Protein AF-A0A9E5HVV2-F1 (afdb_monomer)

Foldseek 3Di:
DDDDDDPPQADEDEDAEDDDPDDDPDDDKDWDWDDDPVDSHHTYTYID

pLDDT: mean 83.11, std 5.46, range [65.44, 91.5]

Mean predicted aligned error: 6.78 Å

Structure (mmCIF, N/CA/C/O backbone):
data_AF-A0A9E5HVV2-F1
#
_entry.id   AF-A0A9E5HVV2-F1
#
loop_
_atom_site.group_PDB
_atom_site.id
_atom_site.type_symbol
_atom_site.label_atom_id
_atom_site.label_alt_id
_atom_site.label_comp_id
_atom_site.label_asym_id
_atom_site.label_entity_id
_atom_site.label_seq_id
_atom_site.pdbx_PDB_ins_code
_atom_site.Cartn_x
_atom_site.Cartn_y
_atom_site.Cartn_z
_atom_site.occupancy
_atom_site.B_iso_or_equiv
_atom_site.auth_seq_id
_atom_site.auth_comp_id
_atom_site.auth_asym_id
_atom_site.auth_atom_id
_atom_site.pdbx_PDB_model_num
ATOM 1 N N . MET A 1 1 ? 27.773 9.455 -13.312 1.00 65.44 1 MET A N 1
ATOM 2 C CA . MET A 1 1 ? 27.020 8.892 -12.1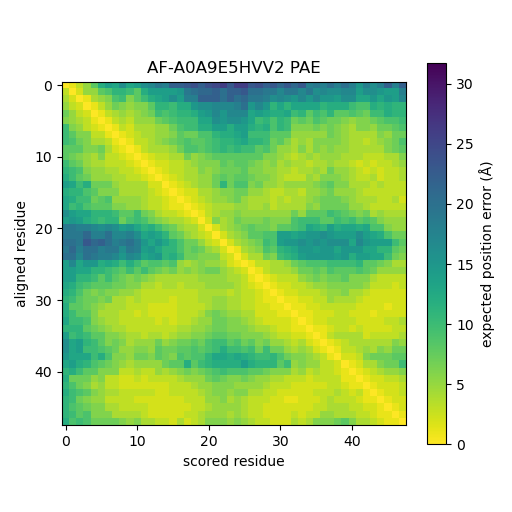71 1.00 65.44 1 MET A CA 1
ATOM 3 C C . MET A 1 1 ? 25.767 8.253 -12.739 1.00 65.44 1 MET A C 1
ATOM 5 O O . MET A 1 1 ? 25.133 8.896 -13.563 1.00 65.44 1 MET A O 1
ATOM 9 N N . ALA A 1 2 ? 25.476 6.996 -12.406 1.00 76.44 2 ALA A N 1
ATOM 10 C CA . ALA A 1 2 ? 24.244 6.334 -12.836 1.00 76.44 2 ALA A CA 1
ATOM 11 C C . ALA A 1 2 ? 23.177 6.522 -11.751 1.00 76.44 2 ALA A C 1
ATOM 13 O O . ALA A 1 2 ? 23.470 6.324 -10.572 1.00 76.44 2 ALA A O 1
ATOM 14 N N . GLU A 1 3 ? 21.967 6.920 -12.137 1.00 73.31 3 GLU A N 1
ATOM 15 C CA . GLU A 1 3 ? 20.826 6.989 -11.224 1.00 73.31 3 GLU A CA 1
ATOM 16 C C . GLU A 1 3 ? 20.167 5.612 -11.141 1.00 73.31 3 GLU A C 1
ATOM 18 O O . GLU A 1 3 ? 19.647 5.086 -12.125 1.00 73.31 3 GLU A O 1
ATOM 23 N N . PHE A 1 4 ? 20.194 5.012 -9.953 1.00 79.38 4 PHE A N 1
ATOM 24 C CA . PHE A 1 4 ? 19.448 3.791 -9.680 1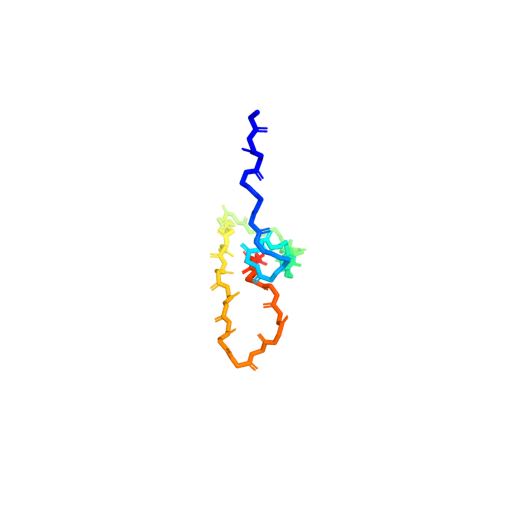.00 79.38 4 PHE A CA 1
ATOM 25 C C . PHE A 1 4 ? 17.989 4.159 -9.415 1.00 79.38 4 PHE A C 1
ATOM 27 O O . PHE A 1 4 ? 17.644 4.659 -8.346 1.00 79.38 4 PHE A O 1
ATOM 34 N N . ALA A 1 5 ? 17.128 3.926 -10.403 1.00 80.50 5 ALA A N 1
ATOM 35 C CA . ALA A 1 5 ? 15.689 4.074 -10.254 1.00 80.50 5 ALA A CA 1
ATOM 36 C C . ALA A 1 5 ? 15.043 2.719 -9.960 1.00 80.50 5 ALA A C 1
ATOM 38 O O . ALA A 1 5 ? 15.382 1.704 -10.570 1.00 80.50 5 ALA A O 1
ATOM 39 N N . LEU A 1 6 ? 14.065 2.713 -9.053 1.00 81.50 6 LEU A N 1
ATOM 40 C CA . LEU A 1 6 ? 13.233 1.533 -8.840 1.00 81.50 6 LEU A CA 1
ATOM 41 C C . LEU A 1 6 ? 12.462 1.183 -10.127 1.00 81.50 6 LEU A C 1
ATOM 43 O O . LEU A 1 6 ? 11.988 2.102 -10.814 1.00 81.50 6 LEU A O 1
ATOM 47 N N . PRO A 1 7 ? 12.283 -0.118 -10.429 1.00 80.81 7 PRO A N 1
ATOM 48 C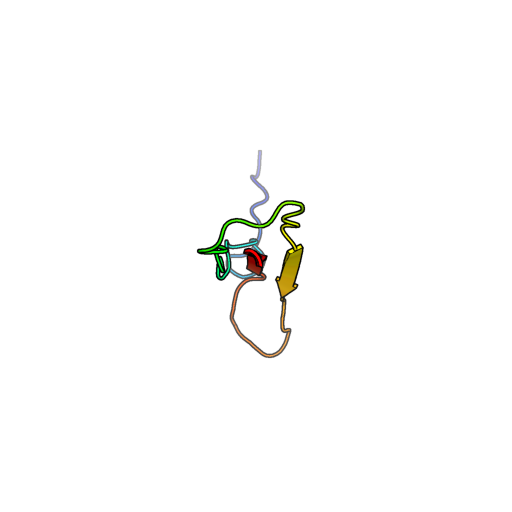 CA . PRO A 1 7 ? 11.409 -0.575 -11.503 1.00 80.81 7 PRO A CA 1
ATOM 49 C C . PRO A 1 7 ? 10.000 0.012 -11.379 1.00 80.81 7 PRO A C 1
ATOM 51 O O . PRO A 1 7 ? 9.525 0.319 -10.284 1.00 80.81 7 PRO A O 1
ATOM 54 N N . LYS A 1 8 ? 9.309 0.152 -12.515 1.00 76.56 8 LYS A N 1
ATOM 55 C CA . LYS A 1 8 ? 7.971 0.764 -12.590 1.00 76.56 8 LYS A CA 1
ATOM 56 C C . LYS A 1 8 ? 6.940 0.103 -11.658 1.00 76.56 8 LYS A C 1
ATOM 58 O O . LYS A 1 8 ? 6.066 0.821 -11.185 1.00 76.56 8 LYS A O 1
ATOM 63 N N . ASN A 1 9 ? 7.083 -1.198 -11.382 1.00 78.31 9 ASN A N 1
ATOM 64 C CA . ASN A 1 9 ? 6.167 -2.013 -10.567 1.00 78.31 9 ASN A CA 1
ATOM 65 C C . ASN A 1 9 ? 6.669 -2.255 -9.126 1.00 78.31 9 ASN A C 1
ATOM 67 O O . ASN A 1 9 ? 6.144 -3.092 -8.399 1.00 78.31 9 ASN A O 1
ATOM 71 N N . SER A 1 10 ? 7.712 -1.539 -8.702 1.00 77.75 10 SER A N 1
ATOM 72 C CA . SER A 1 10 ? 8.272 -1.628 -7.346 1.00 77.75 10 SER A CA 1
ATOM 73 C C . SER A 1 10 ? 8.215 -0.287 -6.616 1.00 77.75 10 SER A C 1
ATOM 75 O O . SER A 1 10 ? 8.975 -0.050 -5.677 1.00 77.75 10 SER A O 1
ATOM 77 N N . LYS A 1 11 ? 7.343 0.619 -7.065 1.00 83.69 11 LYS A N 1
ATOM 78 C CA . LYS A 1 11 ? 7.153 1.938 -6.461 1.00 83.69 11 LYS A CA 1
ATOM 79 C C . LYS A 1 11 ? 5.843 1.942 -5.695 1.00 83.69 11 LYS A C 1
ATOM 81 O O . LYS A 1 11 ? 4.796 1.650 -6.255 1.00 83.69 11 LYS A O 1
ATOM 86 N N . ILE A 1 12 ? 5.906 2.300 -4.418 1.00 84.94 12 ILE A N 1
ATOM 87 C CA . ILE A 1 12 ? 4.722 2.345 -3.563 1.00 84.94 12 ILE A CA 1
ATOM 88 C C . ILE A 1 12 ? 3.788 3.449 -4.059 1.00 84.94 12 ILE A C 1
ATOM 90 O O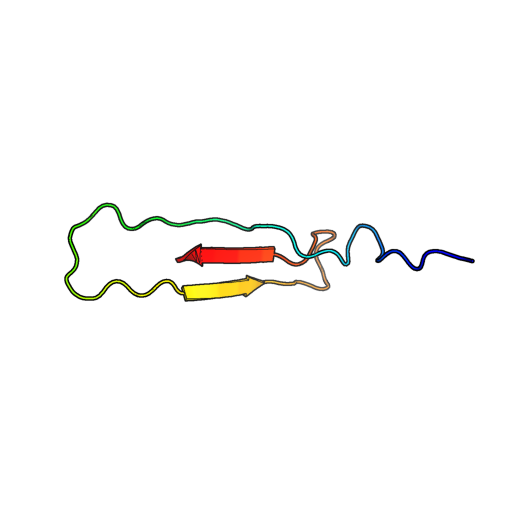 . ILE A 1 12 ? 4.201 4.604 -4.188 1.00 84.94 12 ILE A O 1
ATOM 94 N N . VAL A 1 13 ? 2.533 3.096 -4.320 1.00 87.56 13 VAL A N 1
ATOM 95 C CA . VAL A 1 13 ? 1.483 4.037 -4.719 1.00 87.56 13 VAL A CA 1
ATOM 96 C C . VAL A 1 13 ? 0.508 4.285 -3.570 1.00 87.56 13 VAL A C 1
ATOM 98 O O . VAL A 1 13 ? 0.364 3.474 -2.652 1.00 87.56 13 VAL A O 1
ATOM 101 N N . LYS A 1 14 ? -0.170 5.435 -3.602 1.00 86.81 14 LYS A N 1
ATOM 102 C CA . LYS A 1 14 ? -1.300 5.673 -2.700 1.00 86.81 14 LYS A CA 1
ATOM 103 C C . LYS A 1 14 ? -2.445 4.751 -3.102 1.00 86.81 14 LYS A C 1
ATOM 105 O O . LYS A 1 14 ? -2.791 4.685 -4.280 1.00 86.81 14 LYS A O 1
ATOM 110 N N . GLY A 1 15 ? -2.956 4.017 -2.125 1.00 86.25 15 GLY A N 1
ATOM 111 C CA . GLY A 1 15 ? -4.099 3.138 -2.276 1.00 86.25 15 GLY A CA 1
ATOM 112 C C . GLY A 1 15 ? -5.411 3.868 -2.016 1.00 86.25 15 GLY A C 1
ATOM 113 O O . GLY A 1 15 ? -5.532 5.069 -2.258 1.00 86.25 15 GLY A O 1
ATOM 114 N N . ILE A 1 16 ? -6.404 3.126 -1.544 1.00 87.50 16 ILE A N 1
ATOM 115 C CA . ILE A 1 16 ? -7.741 3.642 -1.262 1.00 87.50 16 ILE A CA 1
ATOM 116 C C . ILE A 1 16 ? -7.743 4.285 0.125 1.00 87.50 16 ILE A C 1
ATOM 118 O O . ILE A 1 16 ? -7.405 3.625 1.104 1.00 87.50 16 ILE A O 1
ATOM 122 N N . ASP A 1 17 ? -8.147 5.552 0.215 1.00 87.38 17 ASP A N 1
ATOM 123 C CA . ASP A 1 17 ? -8.437 6.211 1.488 1.00 87.38 17 ASP A CA 1
ATOM 124 C C . ASP A 1 17 ? -9.941 6.096 1.794 1.00 87.38 17 ASP A C 1
ATOM 126 O O . ASP A 1 17 ? -10.782 6.556 1.019 1.00 87.38 17 ASP A O 1
ATOM 130 N N . TYR A 1 18 ? -10.271 5.513 2.944 1.00 83.81 18 TYR A N 1
ATOM 131 C CA . TYR A 1 18 ? -11.615 5.449 3.507 1.00 83.81 18 TYR A CA 1
ATOM 132 C C . TYR A 1 18 ? -11.727 6.468 4.645 1.00 83.81 18 TYR A C 1
ATOM 134 O O . TYR A 1 18 ? -11.391 6.165 5.787 1.00 83.81 18 TYR A O 1
ATOM 142 N N . PRO A 1 19 ? -12.154 7.710 4.35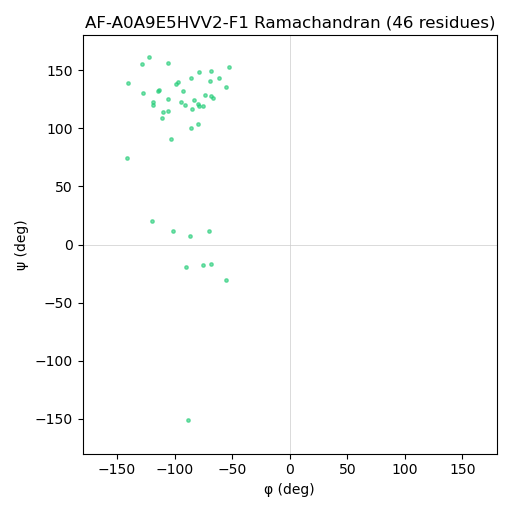9 1.00 81.31 19 PRO A N 1
ATOM 143 C CA . PRO A 1 19 ? -12.335 8.710 5.398 1.00 81.31 19 PRO A CA 1
ATOM 144 C C . PRO A 1 19 ? -13.528 8.356 6.293 1.00 81.31 19 PRO A C 1
ATOM 146 O O . PRO A 1 19 ? -14.589 7.937 5.824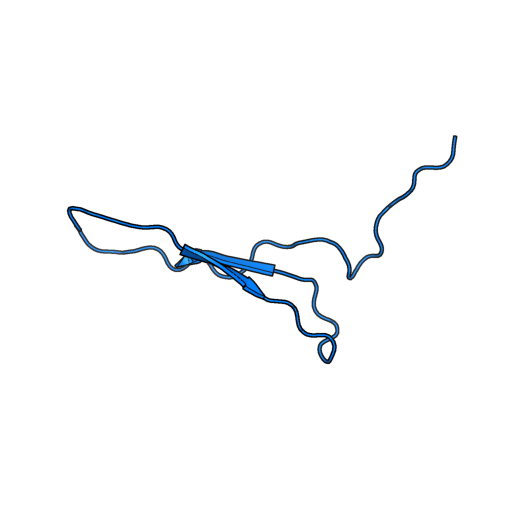 1.00 81.31 19 PRO A O 1
ATOM 149 N N . LEU A 1 20 ? -13.370 8.584 7.596 1.00 80.19 20 LEU A N 1
ATOM 150 C CA . LEU A 1 20 ? -14.475 8.512 8.542 1.00 80.19 20 LEU A CA 1
ATOM 151 C C . LEU A 1 20 ? -15.356 9.762 8.388 1.00 80.19 20 LEU A C 1
ATOM 153 O O . LEU A 1 20 ? -14.902 10.877 8.624 1.00 80.19 20 LEU A O 1
ATOM 157 N N . ASN A 1 21 ? -16.627 9.571 8.030 1.00 77.25 21 ASN A N 1
ATOM 158 C CA . ASN A 1 21 ? -17.600 10.660 7.846 1.00 77.25 21 ASN A CA 1
ATOM 159 C C . ASN A 1 21 ? -18.325 11.075 9.145 1.00 77.25 21 ASN A C 1
ATOM 161 O O . ASN A 1 21 ? -19.303 11.817 9.089 1.00 77.25 21 ASN A O 1
ATOM 165 N N . GLY A 1 22 ? -17.910 10.549 10.299 1.00 79.94 22 GLY A N 1
ATOM 166 C CA . GLY A 1 22 ? -18.578 10.745 11.586 1.00 79.94 22 GLY A CA 1
ATOM 167 C C . GLY A 1 22 ? -17.668 11.363 12.642 1.00 79.94 22 GLY A C 1
ATOM 168 O O . GLY A 1 22 ? -16.444 11.313 12.534 1.00 79.94 22 GLY A O 1
ATOM 169 N N . ASP A 1 23 ? -18.286 11.909 13.686 1.00 74.75 23 ASP A N 1
ATOM 170 C CA . ASP A 1 23 ? -17.592 12.475 14.840 1.00 74.75 23 ASP A CA 1
ATOM 171 C C . ASP A 1 23 ? -17.300 11.356 15.851 1.00 74.75 23 ASP A C 1
ATOM 173 O O . ASP A 1 23 ? -18.186 10.883 16.569 1.00 74.75 23 ASP A O 1
ATOM 177 N N . ALA A 1 24 ? -16.066 10.855 15.848 1.00 79.25 24 ALA A N 1
ATOM 178 C CA . ALA A 1 24 ? -15.608 9.854 16.803 1.00 79.25 24 ALA A CA 1
ATOM 179 C C . ALA A 1 24 ? -14.540 10.461 17.715 1.00 79.25 24 ALA A C 1
ATOM 181 O O . ALA A 1 24 ? -13.576 11.060 17.250 1.00 79.25 24 ALA A O 1
ATOM 182 N N . GLN A 1 25 ? -14.665 10.248 19.027 1.00 78.88 25 GLN A N 1
ATOM 183 C CA . GLN A 1 25 ? -13.721 10.804 20.006 1.00 78.88 25 GLN A CA 1
ATOM 184 C C . GLN A 1 25 ? -12.309 10.195 19.927 1.00 78.88 25 GLN A C 1
ATOM 186 O O . GLN A 1 25 ? -11.367 10.763 20.470 1.00 78.88 25 GLN A O 1
ATOM 191 N N . ASN A 1 26 ? -12.142 9.037 19.279 1.00 78.94 26 ASN A N 1
ATOM 192 C CA . ASN A 1 26 ? -10.849 8.362 19.156 1.00 78.94 26 ASN A CA 1
ATOM 193 C C . ASN A 1 26 ? -10.678 7.741 17.762 1.00 78.94 26 ASN A C 1
ATOM 195 O O . ASN A 1 26 ? -10.803 6.528 17.582 1.00 7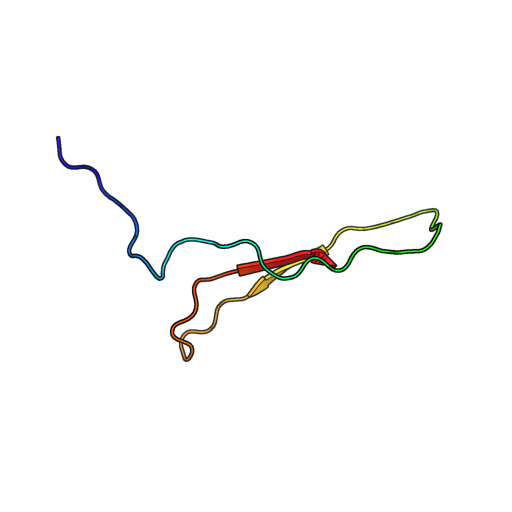8.94 26 ASN A O 1
ATOM 199 N N . ILE A 1 27 ? -10.432 8.594 16.768 1.00 80.88 27 ILE A N 1
ATOM 200 C CA . ILE A 1 27 ? -10.176 8.181 15.384 1.00 80.88 27 ILE A CA 1
ATOM 201 C C . ILE A 1 27 ? -8.768 7.585 15.299 1.00 80.88 27 ILE A C 1
ATOM 203 O O . ILE A 1 27 ? -7.791 8.217 15.703 1.00 80.88 27 ILE A O 1
ATOM 207 N N . ARG A 1 28 ? -8.648 6.382 14.730 1.00 83.25 28 ARG A N 1
ATOM 208 C CA . ARG A 1 28 ? -7.355 5.777 14.394 1.00 83.25 28 ARG A CA 1
ATOM 209 C C . ARG A 1 28 ? -7.294 5.556 12.899 1.00 83.25 28 ARG A C 1
ATOM 211 O O . ARG A 1 28 ? -8.104 4.807 12.373 1.00 83.25 28 ARG A O 1
ATOM 218 N N . LYS A 1 29 ? -6.307 6.176 12.258 1.00 85.12 29 LYS A N 1
ATOM 219 C CA . LYS A 1 29 ? -5.986 5.900 10.863 1.00 85.12 29 LYS A CA 1
ATOM 220 C C . LYS A 1 29 ? -5.170 4.614 10.794 1.00 85.12 29 LYS A C 1
ATOM 222 O O . LYS A 1 29 ? -4.099 4.540 11.403 1.00 85.12 29 LYS A O 1
ATOM 227 N N . ILE A 1 30 ? -5.662 3.615 10.075 1.00 88.75 30 ILE A N 1
ATOM 228 C CA . ILE A 1 30 ? -4.954 2.352 9.864 1.00 88.75 30 ILE A CA 1
ATOM 229 C C . ILE A 1 30 ? -4.421 2.345 8.439 1.00 88.75 30 ILE A C 1
ATOM 231 O O . ILE A 1 30 ? -5.182 2.319 7.478 1.00 88.75 30 ILE A O 1
ATOM 235 N N . ASN A 1 31 ? -3.096 2.350 8.309 1.00 90.19 31 ASN A N 1
ATOM 236 C CA . ASN A 1 31 ? -2.436 2.207 7.017 1.00 90.19 31 ASN A CA 1
ATOM 237 C C . ASN A 1 31 ? -2.174 0.718 6.761 1.00 90.19 31 ASN A C 1
ATOM 239 O O . ASN A 1 31 ? -1.465 0.070 7.533 1.00 90.19 31 ASN A O 1
ATOM 243 N N . VAL A 1 32 ? -2.729 0.182 5.679 1.00 90.75 32 VAL A N 1
ATOM 244 C CA . VAL A 1 32 ? -2.598 -1.219 5.274 1.00 90.75 32 VAL A CA 1
ATOM 245 C C . VAL A 1 32 ? -1.736 -1.287 4.022 1.00 90.75 32 VAL A C 1
ATOM 247 O O . VAL A 1 32 ? -2.125 -0.810 2.958 1.00 90.75 32 VAL A O 1
ATOM 250 N N . TYR A 1 33 ? -0.560 -1.898 4.141 1.00 91.06 33 TYR A N 1
ATOM 251 C CA . TYR A 1 33 ? 0.287 -2.196 2.991 1.00 91.06 33 TYR A CA 1
ATOM 252 C C . TYR A 1 33 ? -0.243 -3.438 2.272 1.00 91.06 33 TYR A C 1
ATOM 254 O O . TYR A 1 33 ? -0.300 -4.519 2.861 1.00 91.06 33 TYR A O 1
ATOM 262 N N . ARG A 1 34 ? -0.624 -3.288 1.003 1.00 88.44 34 ARG A N 1
ATOM 263 C CA . ARG A 1 34 ? -1.085 -4.384 0.152 1.00 88.44 34 ARG A CA 1
ATOM 264 C C . ARG A 1 34 ? -0.152 -4.528 -1.039 1.00 88.44 34 ARG A C 1
ATOM 266 O O . ARG A 1 34 ? 0.032 -3.598 -1.822 1.00 88.44 34 ARG A O 1
ATOM 273 N N . TRP A 1 35 ? 0.401 -5.721 -1.173 1.00 88.94 35 TRP A N 1
ATOM 274 C CA . TRP A 1 35 ? 1.184 -6.138 -2.321 1.00 88.94 35 TRP A CA 1
ATOM 275 C C . TRP A 1 35 ? 0.839 -7.588 -2.641 1.00 88.94 35 TRP A C 1
ATOM 277 O O . TRP A 1 35 ? 0.662 -8.392 -1.724 1.00 88.94 35 TRP A O 1
ATOM 287 N N . SER A 1 36 ? 0.723 -7.887 -3.928 1.00 83.56 36 SER A N 1
ATOM 288 C CA . SER A 1 36 ? 0.408 -9.208 -4.455 1.00 83.56 36 SER A CA 1
ATOM 289 C C . SER A 1 36 ? 1.477 -9.566 -5.488 1.00 83.56 36 SER A C 1
ATOM 291 O O . SER A 1 36 ? 1.774 -8.724 -6.335 1.00 83.56 36 SER A O 1
ATOM 293 N N . PRO A 1 37 ? 2.095 -10.758 -5.415 1.00 82.44 37 PRO A N 1
ATOM 294 C CA . PRO A 1 37 ? 3.038 -11.221 -6.432 1.00 82.44 37 PRO A CA 1
ATOM 295 C C . PRO A 1 37 ? 2.342 -11.679 -7.721 1.00 82.44 37 PRO A C 1
ATOM 297 O O . PRO A 1 37 ? 3.010 -11.813 -8.743 1.00 82.44 37 PRO A O 1
ATOM 300 N N . ASP A 1 38 ? 1.035 -11.946 -7.653 1.00 83.62 38 ASP A N 1
ATOM 301 C CA . ASP A 1 38 ? 0.235 -12.479 -8.758 1.00 83.62 38 ASP A CA 1
ATOM 302 C C . ASP A 1 38 ? -0.372 -11.367 -9.627 1.00 83.62 38 ASP A C 1
ATOM 304 O O 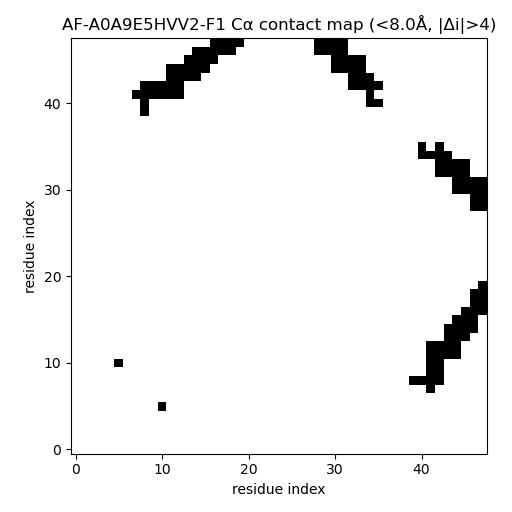. ASP A 1 38 ? -0.739 -11.607 -10.777 1.00 83.62 38 ASP A O 1
ATOM 308 N N . ASP A 1 39 ? -0.459 -10.147 -9.088 1.00 78.56 39 ASP A N 1
ATOM 309 C CA . ASP A 1 39 ? -0.988 -8.983 -9.790 1.00 78.56 39 ASP A CA 1
ATOM 310 C C . ASP A 1 39 ? 0.160 -8.123 -10.343 1.00 78.56 39 ASP A C 1
ATOM 312 O O . ASP A 1 39 ? 1.121 -7.817 -9.639 1.00 78.56 39 ASP A O 1
ATOM 316 N N . ASP A 1 40 ? 0.025 -7.625 -11.576 1.00 79.19 40 ASP A N 1
ATOM 317 C CA . ASP A 1 40 ? 0.951 -6.643 -12.177 1.00 79.19 40 ASP A CA 1
ATOM 318 C C . ASP A 1 40 ? 0.844 -5.231 -11.540 1.00 79.19 40 ASP A C 1
ATOM 320 O O . ASP A 1 40 ? 1.371 -4.242 -12.065 1.00 79.19 40 ASP A O 1
ATOM 324 N N . GLU A 1 41 ? 0.138 -5.106 -10.412 1.00 83.06 41 GLU A N 1
ATOM 325 C CA . GLU A 1 41 ? -0.064 -3.852 -9.694 1.00 83.06 41 GLU A CA 1
ATOM 326 C C . GLU A 1 41 ? 1.160 -3.462 -8.849 1.00 83.06 41 GLU A C 1
ATOM 328 O O . GLU A 1 41 ? 1.886 -4.283 -8.288 1.00 83.06 41 GLU A O 1
ATOM 333 N N . ASN A 1 42 ? 1.366 -2.153 -8.698 1.00 86.94 42 ASN A N 1
ATOM 334 C CA . ASN A 1 42 ? 2.337 -1.643 -7.738 1.00 86.94 42 ASN A CA 1
ATOM 335 C C . ASN A 1 42 ? 1.876 -1.910 -6.296 1.00 86.94 42 ASN A C 1
ATOM 337 O O . ASN A 1 42 ? 0.676 -1.832 -6.013 1.00 86.94 42 ASN A O 1
ATOM 341 N N . PRO A 1 43 ? 2.815 -2.111 -5.353 1.00 90.12 43 PRO A N 1
ATOM 342 C CA . PRO A 1 43 ? 2.474 -2.119 -3.938 1.00 90.12 43 PRO A CA 1
ATOM 343 C C . PRO A 1 43 ? 1.764 -0.819 -3.557 1.00 90.12 43 PRO A C 1
ATOM 345 O O . PRO A 1 43 ? 2.201 0.268 -3.943 1.00 90.12 43 PRO A O 1
ATOM 348 N N . ARG A 1 44 ? 0.684 -0.914 -2.782 1.00 91.38 44 ARG A N 1
ATOM 349 C CA . ARG A 1 44 ? -0.102 0.252 -2.366 1.00 91.38 44 ARG A CA 1
ATOM 350 C C . ARG A 1 44 ? -0.316 0.311 -0.865 1.00 91.38 44 ARG A C 1
ATOM 352 O O . ARG A 1 44 ? -0.284 -0.709 -0.180 1.00 91.38 44 ARG A O 1
ATOM 359 N N . ILE A 1 45 ? -0.539 1.520 -0.365 1.00 91.50 45 ILE A N 1
ATOM 360 C CA . ILE A 1 45 ? -0.931 1.761 1.026 1.00 91.50 45 ILE A CA 1
ATOM 361 C C . ILE A 1 45 ? -2.373 2.259 1.032 1.00 91.50 45 ILE A C 1
ATOM 363 O O . ILE A 1 45 ? -2.630 3.384 0.606 1.00 91.50 45 ILE A O 1
ATOM 367 N N . ASP A 1 46 ? -3.285 1.415 1.505 1.00 88.69 46 ASP A N 1
ATOM 368 C CA . ASP A 1 46 ? -4.684 1.772 1.742 1.00 88.69 46 ASP A CA 1
ATOM 369 C C . ASP A 1 46 ? -4.812 2.392 3.144 1.00 88.69 46 ASP A C 1
ATOM 371 O O . ASP A 1 46 ? -4.140 1.958 4.082 1.00 88.69 46 ASP A O 1
ATOM 375 N N . SER A 1 47 ? -5.677 3.389 3.302 1.00 89.56 47 SER A N 1
ATOM 376 C CA . SER A 1 47 ? -5.965 4.019 4.590 1.00 89.56 47 SER A CA 1
ATOM 377 C C . SER A 1 47 ? -7.406 3.759 5.009 1.00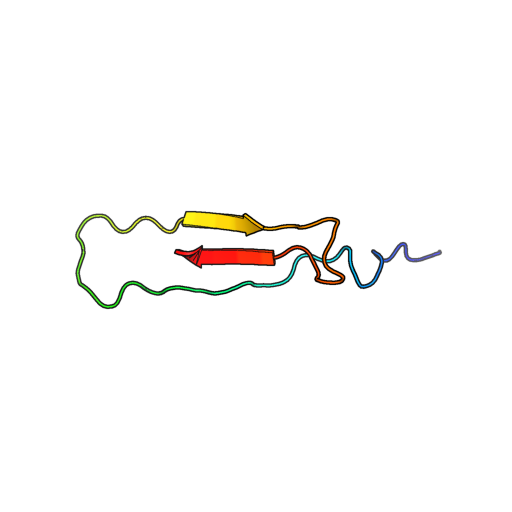 89.56 47 SER A C 1
ATOM 379 O O . SER A 1 47 ? -8.314 4.019 4.225 1.00 89.56 47 SER A O 1
ATOM 381 N N . TYR A 1 48 ? -7.615 3.338 6.252 1.00 85.06 48 TYR A N 1
ATOM 382 C CA . TYR A 1 48 ? -8.931 3.148 6.870 1.00 85.06 48 TYR A CA 1
ATOM 383 C C . TYR A 1 48 ? -9.092 3.997 8.130 1.00 85.06 48 TYR A C 1
ATOM 385 O O . TYR A 1 48 ? -8.046 4.340 8.740 1.00 85.06 48 TYR A O 1
#

Radius of gyration: 15.4 Å; Cα contacts (8 Å, |Δi|>4): 62; chains: 1; bounding box: 46×25×33 Å

Sequence (48 aa):
MAEFALPKNSKIVKGIDYPLNGDAQNIRKINVYRWSPDDDENPRIDSY

Solvent-accessible surface area (backbone atoms only — not comparable to full-atom values): 3248 Å² total; per-residue (Å²): 137,84,84,89,72,75,56,89,58,68,44,80,40,85,46,59,74,52,79,79,93,66,96,61,100,77,79,70,81,46,77,44,81,48,74,55,95,88,49,92,56,45,32,22,43,27,35,63

Secondary structure (DSSP, 8-state):
----PPPTTSS-EEEEE----S--TT----EEEE--SSSSPPPEEEE-